Protein AF-A0A7S1DGN7-F1 (afdb_monomer_lite)

Secondary structure (DSSP, 8-state):
---PPPGGGTS-SHHHHHHHHHH-SSSS--HHHHHTTSSSPPPHHHHHHHHHHHHHTTSBSSSSTTPPBPHHHHHHHHSSS-HHHHHHHHHHHHTT-TT-

Foldseek 3Di:
DPDDDDPCAVDQCLLVLLVVCVVCVDPQPFPQNVQVPDPDRDDPVSLLVSLCVCVVLVQFPDSGRNTHGDPLSVQPNVDVDDSVVSVVCVVCVVVVNNPD

Organism: Hemiselmis andersenii (NCBI:txid464988)

Radius of gyration: 15.3 Å; chains: 1; bounding box: 36×33×41 Å

Structure (mmCIF, N/CA/C/O backbone):
data_AF-A0A7S1DGN7-F1
#
_entry.id   AF-A0A7S1DGN7-F1
#
loop_
_atom_site.group_PDB
_atom_site.id
_atom_site.type_symbol
_atom_site.label_atom_id
_atom_site.label_alt_id
_atom_site.label_comp_id
_atom_site.label_asym_id
_atom_site.label_entity_id
_atom_site.label_seq_id
_atom_site.pdbx_PDB_ins_code
_atom_site.Cartn_x
_atom_site.Cartn_y
_atom_site.Cartn_z
_atom_site.occupancy
_atom_site.B_iso_or_equiv
_atom_site.auth_seq_id
_atom_site.auth_comp_id
_atom_site.auth_asym_id
_atom_site.auth_atom_id
_atom_site.pdbx_PDB_model_num
ATOM 1 N N . PRO A 1 1 ? 17.295 -22.906 -19.878 1.00 47.59 1 PRO A N 1
ATOM 2 C CA . PRO A 1 1 ? 17.036 -21.451 -19.805 1.00 47.59 1 PRO A CA 1
ATOM 3 C C . PRO A 1 1 ? 16.917 -21.073 -18.334 1.00 47.59 1 PRO A C 1
ATOM 5 O O . PRO A 1 1 ? 15.908 -21.363 -17.699 1.00 47.59 1 PRO A O 1
ATOM 8 N N . ASP A 1 2 ? 18.031 -20.601 -17.789 1.00 57.19 2 ASP A N 1
ATOM 9 C CA . ASP A 1 2 ? 18.233 -20.458 -16.355 1.00 57.19 2 ASP A CA 1
ATOM 10 C C . ASP A 1 2 ? 17.517 -19.208 -15.825 1.00 57.19 2 ASP A C 1
ATOM 12 O O . ASP A 1 2 ? 17.836 -18.085 -16.212 1.00 57.19 2 ASP A O 1
ATOM 16 N N . HIS A 1 3 ? 16.570 -19.470 -14.919 1.00 67.38 3 HIS A N 1
ATOM 17 C CA . HIS A 1 3 ? 15.721 -18.571 -14.125 1.00 67.38 3 HIS A CA 1
ATOM 18 C C . HIS A 1 3 ? 14.378 -18.128 -14.734 1.00 67.38 3 HIS A C 1
ATOM 20 O O . HIS A 1 3 ? 14.29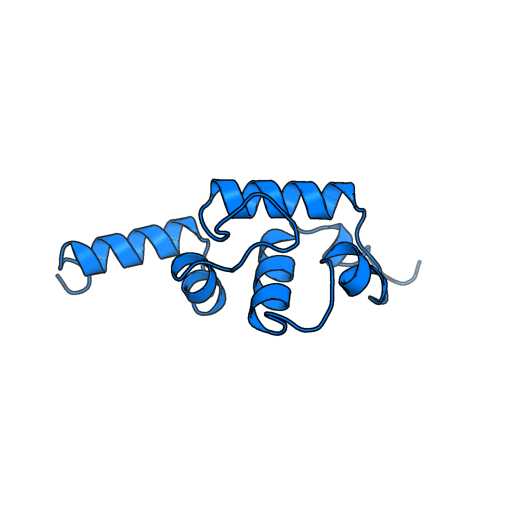2 -17.536 -15.809 1.00 67.38 3 HIS A O 1
ATOM 26 N N . ASP A 1 4 ? 13.315 -18.401 -13.967 1.00 79.25 4 ASP A N 1
ATOM 27 C CA . ASP A 1 4 ? 11.964 -17.878 -14.170 1.00 79.25 4 ASP A CA 1
ATOM 28 C C . ASP A 1 4 ? 11.932 -16.348 -14.040 1.00 79.25 4 ASP A C 1
ATOM 30 O O . ASP A 1 4 ? 12.777 -15.738 -13.381 1.00 79.25 4 ASP A O 1
ATOM 34 N N . ILE A 1 5 ? 10.906 -15.721 -14.626 1.00 76.44 5 ILE A N 1
ATOM 35 C CA . ILE A 1 5 ? 10.701 -14.268 -14.550 1.00 76.44 5 ILE A CA 1
ATOM 36 C C . ILE A 1 5 ? 10.684 -13.824 -13.066 1.00 76.44 5 ILE A C 1
ATOM 38 O O . ILE A 1 5 ? 9.929 -14.400 -12.268 1.00 76.44 5 ILE A O 1
ATOM 42 N N . PRO A 1 6 ? 11.461 -12.792 -12.679 1.00 80.88 6 PRO A N 1
ATOM 43 C CA . PRO A 1 6 ? 11.506 -12.292 -11.308 1.00 80.88 6 PRO A CA 1
ATOM 44 C C . PRO A 1 6 ? 10.123 -11.936 -10.759 1.00 80.88 6 PRO A C 1
ATOM 46 O O . PRO A 1 6 ? 9.277 -11.400 -11.474 1.00 80.88 6 PRO A O 1
ATOM 49 N N . GLU A 1 7 ? 9.893 -12.209 -9.472 1.00 80.44 7 GLU A N 1
ATOM 50 C CA . GLU A 1 7 ? 8.611 -11.934 -8.805 1.00 80.44 7 GLU A CA 1
ATOM 51 C C . GLU A 1 7 ? 8.197 -10.461 -8.940 1.00 80.44 7 GLU A C 1
ATOM 53 O O . GLU A 1 7 ? 7.047 -10.184 -9.259 1.00 80.44 7 GLU A O 1
ATOM 58 N N . MET A 1 8 ? 9.154 -9.533 -8.820 1.00 80.81 8 MET A N 1
ATOM 59 C CA . MET A 1 8 ? 8.940 -8.083 -8.944 1.00 80.81 8 MET A CA 1
ATOM 60 C C . MET A 1 8 ? 8.326 -7.655 -10.288 1.00 80.81 8 MET A 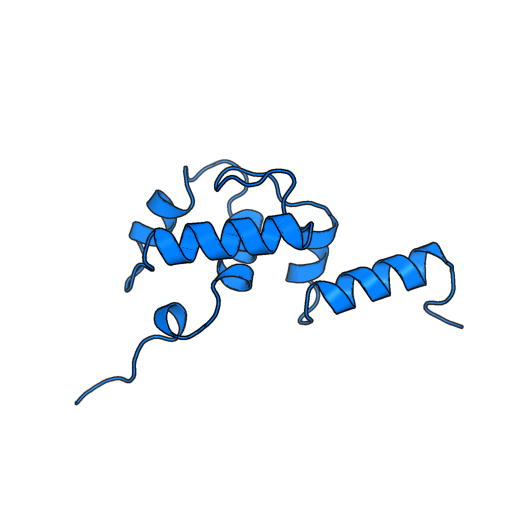C 1
ATOM 62 O O . MET A 1 8 ? 7.716 -6.596 -10.371 1.00 80.81 8 MET A O 1
ATOM 66 N N . LEU A 1 9 ? 8.473 -8.471 -11.337 1.00 79.69 9 LEU A N 1
ATOM 67 C CA . LEU A 1 9 ? 7.868 -8.229 -12.650 1.00 79.69 9 LEU A CA 1
ATOM 68 C C . LEU A 1 9 ? 6.552 -8.995 -12.858 1.00 79.69 9 LEU A C 1
ATOM 70 O O . LEU A 1 9 ? 5.886 -8.806 -13.873 1.00 79.69 9 LEU A O 1
ATOM 74 N N . ARG A 1 10 ? 6.191 -9.891 -11.933 1.00 82.50 10 ARG A N 1
ATOM 75 C CA . ARG A 1 10 ? 5.016 -10.768 -12.028 1.00 82.50 10 ARG A CA 1
ATOM 76 C C . ARG A 1 10 ? 3.918 -10.435 -11.027 1.00 82.50 10 ARG A C 1
ATOM 78 O O . ARG A 1 10 ? 2.773 -10.806 -11.276 1.00 82.50 10 ARG A O 1
ATOM 85 N N . THR A 1 11 ? 4.244 -9.795 -9.907 1.00 80.75 11 THR A N 1
ATOM 86 C CA . THR A 1 11 ? 3.284 -9.472 -8.848 1.00 80.75 11 THR A CA 1
ATOM 87 C C . THR A 1 11 ? 2.981 -7.972 -8.782 1.00 80.75 11 THR A C 1
ATOM 89 O O . THR A 1 11 ? 3.814 -7.147 -9.163 1.00 80.75 11 THR A O 1
ATOM 92 N N . PRO A 1 12 ? 1.777 -7.596 -8.316 1.00 83.19 12 PRO A N 1
ATOM 93 C CA . PRO A 1 12 ? 1.430 -6.202 -8.058 1.00 83.19 12 PRO A CA 1
ATOM 94 C C . PRO A 1 12 ? 2.382 -5.538 -7.043 1.00 83.19 12 PRO A C 1
ATOM 96 O O . PRO A 1 12 ? 2.759 -6.137 -6.031 1.00 83.19 12 PRO A O 1
ATOM 99 N N . LEU A 1 13 ? 2.801 -4.298 -7.323 1.00 89.12 13 LEU A N 1
ATOM 100 C CA . LEU A 1 13 ? 3.873 -3.612 -6.585 1.00 89.12 13 LEU A CA 1
ATOM 101 C C . LEU A 1 13 ? 3.403 -2.917 -5.301 1.00 89.12 13 LEU A C 1
ATOM 103 O O . LEU A 1 13 ? 4.238 -2.394 -4.565 1.00 89.12 13 LEU A O 1
ATOM 107 N N . GLU A 1 14 ? 2.102 -2.894 -4.999 1.00 89.69 14 GLU A N 1
ATOM 108 C CA . GLU A 1 14 ? 1.529 -2.110 -3.896 1.00 89.69 14 GLU A CA 1
ATOM 109 C C . GLU A 1 14 ? 2.172 -2.490 -2.562 1.00 89.69 14 GLU A C 1
ATOM 111 O O . GLU A 1 14 ? 2.524 -1.621 -1.768 1.00 89.69 14 GLU A O 1
ATOM 116 N N . ARG A 1 15 ? 2.374 -3.792 -2.319 1.00 86.31 15 ARG A N 1
ATOM 117 C CA . ARG A 1 15 ? 2.995 -4.274 -1.078 1.00 86.31 15 ARG A CA 1
ATOM 118 C C . ARG A 1 15 ? 4.457 -3.841 -0.976 1.00 86.31 15 ARG A C 1
ATOM 120 O O . ARG A 1 15 ? 4.871 -3.355 0.075 1.00 86.31 15 ARG A O 1
ATOM 127 N N . SER A 1 16 ? 5.218 -4.002 -2.053 1.00 88.62 16 SER A N 1
ATOM 128 C CA . SER A 1 16 ? 6.639 -3.645 -2.110 1.00 88.62 16 SER A CA 1
ATOM 129 C 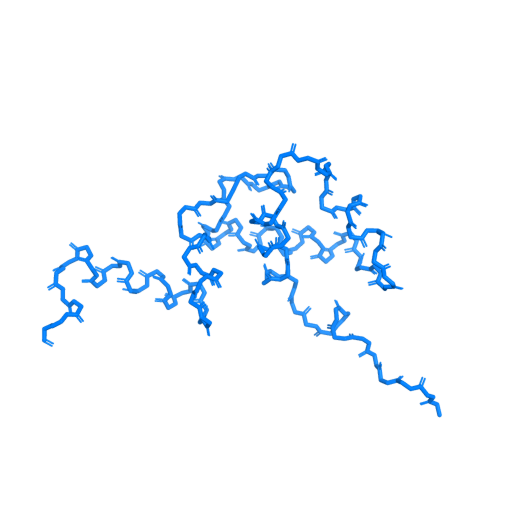C . SER A 1 16 ? 6.843 -2.139 -1.951 1.00 88.62 16 SER A C 1
ATOM 131 O O . SER A 1 16 ? 7.664 -1.717 -1.142 1.00 88.62 16 SER A O 1
ATOM 133 N N . ILE A 1 17 ? 6.046 -1.325 -2.649 1.00 90.12 17 ILE A N 1
ATOM 134 C CA . ILE A 1 17 ? 6.082 0.139 -2.553 1.00 90.12 17 ILE A CA 1
ATOM 135 C C . ILE A 1 17 ? 5.733 0.602 -1.139 1.00 90.12 17 ILE A C 1
ATOM 137 O O . ILE A 1 17 ? 6.443 1.430 -0.573 1.00 90.12 17 ILE A O 1
ATOM 141 N N . LEU A 1 18 ? 4.681 0.042 -0.537 1.00 89.06 18 LEU A N 1
ATOM 142 C CA . LEU A 1 18 ? 4.268 0.407 0.817 1.00 89.06 18 LEU A CA 1
ATOM 143 C C . LEU A 1 18 ? 5.347 0.067 1.862 1.00 89.06 18 LEU A C 1
ATOM 145 O O . LEU A 1 18 ? 5.600 0.862 2.767 1.00 89.06 18 LEU A O 1
ATOM 149 N N . LEU A 1 19 ? 6.018 -1.082 1.712 1.00 87.38 19 LEU A N 1
ATOM 150 C CA . LEU A 1 19 ? 7.156 -1.485 2.546 1.00 87.38 19 LEU A CA 1
ATOM 151 C C . LEU A 1 19 ? 8.344 -0.532 2.398 1.00 87.38 19 LEU A C 1
ATOM 153 O O . LEU A 1 19 ? 8.860 -0.034 3.397 1.00 87.38 19 LEU A O 1
ATOM 157 N N . VAL A 1 20 ? 8.754 -0.255 1.158 1.00 88.38 20 VAL A N 1
ATOM 158 C CA . VAL A 1 20 ? 9.843 0.680 0.838 1.00 88.38 20 VAL A CA 1
ATOM 159 C C . VAL A 1 20 ? 9.579 2.044 1.474 1.00 88.38 20 VAL A C 1
ATOM 161 O O . VAL A 1 20 ? 10.459 2.605 2.122 1.00 88.38 20 VAL A O 1
ATOM 164 N N . ARG A 1 21 ? 8.344 2.542 1.369 1.00 85.12 21 ARG A N 1
ATOM 165 C CA . ARG A 1 21 ? 7.944 3.841 1.914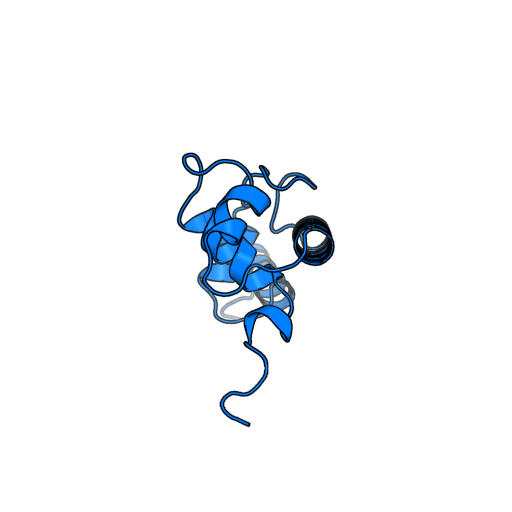 1.00 85.12 21 ARG A CA 1
ATOM 166 C C . ARG A 1 21 ? 7.996 3.900 3.440 1.00 85.12 21 ARG A C 1
ATOM 168 O O . ARG A 1 21 ? 8.374 4.924 4.000 1.00 85.12 21 ARG A O 1
ATOM 175 N N . LEU A 1 22 ? 7.643 2.806 4.114 1.00 83.94 22 LEU A N 1
ATOM 176 C CA . LEU A 1 22 ? 7.715 2.718 5.572 1.00 83.94 22 LEU A CA 1
ATOM 177 C C . LEU A 1 22 ? 9.163 2.660 6.077 1.00 83.94 22 LEU A C 1
ATOM 179 O O . LEU A 1 22 ? 9.478 3.231 7.118 1.00 83.94 22 LEU A O 1
ATOM 183 N N . LEU A 1 23 ? 10.034 1.957 5.350 1.00 83.44 23 LEU A N 1
ATOM 184 C CA . LEU A 1 23 ? 11.445 1.802 5.709 1.00 83.44 23 LEU A CA 1
ATOM 185 C C . LEU A 1 23 ? 12.275 3.045 5.373 1.00 83.44 23 LEU A C 1
ATOM 187 O O . LEU A 1 23 ? 13.288 3.295 6.023 1.00 83.44 23 LEU A O 1
ATOM 191 N N . MET A 1 24 ? 11.850 3.832 4.381 1.00 80.88 24 MET A N 1
ATOM 192 C CA . MET A 1 24 ? 12.556 5.028 3.916 1.00 80.88 24 MET A CA 1
ATOM 193 C C . MET A 1 24 ? 11.610 6.237 3.804 1.00 80.88 24 MET A C 1
ATOM 195 O O . MET A 1 24 ? 11.287 6.669 2.696 1.00 80.88 24 MET A O 1
ATOM 199 N N . PRO A 1 25 ? 11.182 6.834 4.935 1.00 69.50 25 PRO A N 1
ATOM 200 C CA . PRO A 1 25 ? 10.119 7.843 4.943 1.00 69.50 25 PRO A CA 1
ATOM 201 C C . PRO A 1 25 ? 10.501 9.199 4.334 1.00 69.50 25 PRO A C 1
ATOM 203 O O . PRO A 1 25 ? 9.615 9.956 3.942 1.00 69.50 25 PRO A O 1
ATOM 206 N N . SER A 1 26 ? 11.789 9.574 4.319 1.00 65.81 26 SER A N 1
ATOM 207 C CA . SER A 1 26 ? 12.177 10.973 4.033 1.00 65.81 26 SER A CA 1
ATOM 208 C C . SER A 1 26 ? 13.573 11.175 3.422 1.00 65.81 26 SER A C 1
ATOM 210 O O . SER A 1 26 ? 14.051 12.303 3.393 1.00 65.81 26 SER A O 1
ATOM 212 N N . GLY A 1 27 ? 14.254 10.117 2.959 1.00 61.97 27 GLY A N 1
ATOM 213 C CA . GLY A 1 27 ? 15.693 10.198 2.642 1.00 61.97 27 GLY A CA 1
ATOM 214 C C . GLY A 1 27 ? 16.134 9.812 1.228 1.00 61.97 27 GLY A C 1
ATOM 215 O O . GLY A 1 27 ? 17.286 10.054 0.894 1.00 61.97 27 GLY A O 1
ATOM 216 N N . PHE A 1 28 ? 15.267 9.208 0.410 1.00 67.31 28 PHE A N 1
ATOM 217 C CA . PHE A 1 28 ? 15.709 8.472 -0.789 1.00 67.31 28 PHE A CA 1
ATOM 218 C C . PHE A 1 28 ? 15.118 8.956 -2.124 1.00 67.31 28 PHE A C 1
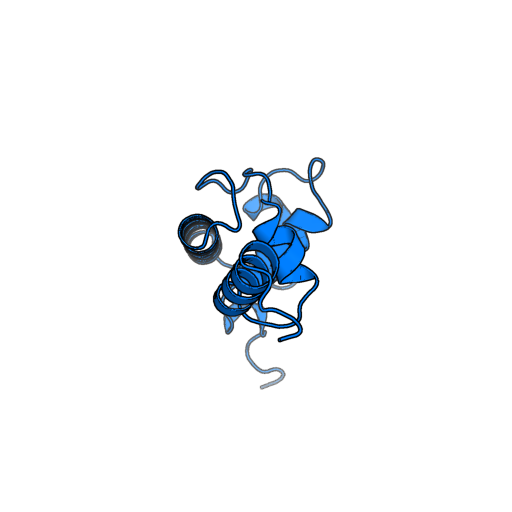ATOM 220 O O . PHE A 1 28 ? 15.280 8.280 -3.134 1.00 67.31 28 PHE A O 1
ATOM 227 N N . GLY A 1 29 ? 14.478 10.129 -2.152 1.00 79.38 29 GLY A N 1
ATOM 228 C CA . GLY A 1 29 ? 13.898 10.680 -3.381 1.00 79.38 29 GLY A CA 1
ATOM 229 C C . GLY A 1 29 ? 12.584 10.002 -3.788 1.00 79.38 29 GLY A C 1
ATOM 230 O O . GLY A 1 29 ? 11.786 9.595 -2.936 1.00 79.38 29 GLY A O 1
ATOM 231 N N . THR A 1 30 ? 12.335 9.944 -5.093 1.00 86.12 30 THR A N 1
ATOM 232 C CA . THR A 1 30 ? 11.140 9.334 -5.699 1.00 86.12 30 THR A CA 1
ATOM 233 C C . THR A 1 30 ? 11.211 7.800 -5.674 1.00 86.12 30 THR A C 1
ATOM 235 O O . THR A 1 30 ? 12.287 7.209 -5.559 1.00 86.12 30 THR A O 1
ATOM 238 N N . LEU A 1 31 ? 10.063 7.117 -5.773 1.00 87.81 31 LEU A N 1
ATOM 239 C CA . LEU A 1 31 ? 10.035 5.647 -5.825 1.00 87.81 31 LEU A CA 1
ATOM 240 C C . LEU A 1 31 ? 10.740 5.139 -7.084 1.00 87.81 31 LEU A C 1
ATOM 242 O O . LEU A 1 31 ? 11.419 4.116 -7.033 1.00 87.81 31 LEU A O 1
ATOM 246 N N . SER A 1 32 ? 10.608 5.876 -8.183 1.00 89.12 32 SER A N 1
ATOM 247 C CA . SER A 1 32 ? 11.286 5.609 -9.446 1.00 89.12 32 SER A CA 1
ATOM 248 C C . SER A 1 32 ? 12.815 5.624 -9.308 1.00 89.12 32 SER A C 1
ATOM 250 O O . SER A 1 32 ? 13.472 4.679 -9.744 1.00 89.12 32 SER A O 1
ATOM 252 N N . GLU A 1 33 ? 13.397 6.629 -8.645 1.00 87.75 33 GLU A N 1
ATOM 253 C CA . GLU A 1 33 ? 14.852 6.709 -8.404 1.00 87.75 33 GLU A CA 1
ATOM 254 C C . GLU A 1 33 ? 15.366 5.574 -7.511 1.00 87.75 33 GLU A C 1
ATOM 256 O O . GLU A 1 33 ? 16.445 5.026 -7.738 1.00 87.75 33 GLU A O 1
ATOM 261 N N . LEU A 1 34 ? 14.581 5.202 -6.503 1.00 86.94 34 LEU A N 1
ATOM 262 C CA . LEU A 1 34 ? 14.928 4.157 -5.548 1.00 86.94 34 LEU A CA 1
ATOM 263 C C . LEU A 1 34 ? 14.866 2.767 -6.192 1.00 86.94 34 LEU A C 1
ATOM 265 O O . LEU A 1 34 ? 15.810 1.982 -6.099 1.00 86.94 34 LEU A O 1
ATOM 269 N N . LEU A 1 35 ? 13.762 2.461 -6.875 1.00 87.56 35 LEU A N 1
ATOM 270 C CA . LEU A 1 35 ? 13.550 1.163 -7.513 1.00 87.56 35 LEU A CA 1
ATOM 271 C C . LEU A 1 35 ? 14.450 0.965 -8.739 1.00 87.56 35 LEU A C 1
ATOM 273 O O . LEU A 1 35 ? 14.753 -0.178 -9.077 1.00 87.56 35 LEU A O 1
ATOM 277 N N . ALA A 1 36 ? 14.957 2.043 -9.346 1.00 87.94 36 ALA A N 1
ATOM 278 C CA . ALA A 1 36 ? 15.971 1.970 -10.398 1.00 87.94 36 ALA A CA 1
ATOM 279 C C . ALA A 1 36 ? 17.287 1.314 -9.937 1.00 87.94 36 ALA A C 1
ATOM 281 O O . ALA A 1 36 ? 18.025 0.786 -10.765 1.00 87.94 36 ALA A O 1
ATOM 282 N N . GLN A 1 37 ? 17.579 1.310 -8.631 1.00 85.81 37 GLN A N 1
ATOM 283 C CA . GLN A 1 37 ? 18.784 0.684 -8.069 1.00 85.81 37 GLN A CA 1
ATOM 284 C C . GLN A 1 37 ? 18.624 -0.825 -7.820 1.00 85.81 37 GLN A C 1
ATOM 286 O O . GLN A 1 37 ? 19.579 -1.497 -7.429 1.00 85.81 37 GLN A O 1
ATOM 291 N N . CYS A 1 38 ? 17.423 -1.374 -8.015 1.00 85.25 38 CYS A N 1
ATOM 292 C CA . CYS A 1 38 ? 17.168 -2.799 -7.841 1.00 85.25 38 CYS A CA 1
ATOM 293 C C . CYS A 1 38 ? 17.798 -3.620 -8.979 1.00 85.25 38 CYS A C 1
ATOM 295 O O . CYS A 1 38 ? 17.899 -3.162 -10.113 1.00 85.25 38 CYS A O 1
ATOM 297 N N . ILE A 1 39 ? 18.155 -4.881 -8.695 1.00 85.62 39 ILE A N 1
ATOM 298 C CA . ILE A 1 39 ? 18.730 -5.828 -9.679 1.00 85.62 39 ILE A CA 1
ATOM 299 C C . ILE A 1 39 ? 17.828 -5.977 -10.915 1.00 85.62 39 ILE A C 1
ATOM 301 O O . ILE A 1 39 ? 18.296 -6.221 -12.026 1.00 85.62 39 ILE A O 1
ATOM 305 N N . THR A 1 40 ? 16.518 -5.839 -10.728 1.00 83.56 40 THR A N 1
ATOM 306 C CA . THR A 1 40 ? 15.534 -5.866 -11.806 1.00 83.56 40 THR A CA 1
ATOM 307 C C . THR A 1 40 ? 14.512 -4.761 -11.557 1.00 83.56 40 THR A C 1
ATOM 309 O O . THR A 1 40 ? 13.555 -4.989 -10.818 1.00 83.56 40 THR A O 1
ATOM 312 N N . PRO A 1 41 ? 14.721 -3.554 -12.106 1.00 87.00 41 PRO A N 1
ATOM 313 C CA . PRO A 1 41 ? 13.838 -2.430 -11.843 1.00 87.00 41 PRO A CA 1
ATOM 314 C C . PRO A 1 41 ? 12.463 -2.642 -12.508 1.00 87.00 41 PRO A C 1
ATOM 316 O O . PRO A 1 41 ? 12.396 -3.123 -13.644 1.00 87.00 41 PRO A O 1
ATOM 319 N N . PRO A 1 42 ? 11.356 -2.284 -11.835 1.00 90.00 42 PRO A N 1
ATOM 320 C CA . PRO A 1 42 ? 10.034 -2.260 -12.448 1.00 90.00 42 PRO A CA 1
ATOM 321 C C . PRO A 1 42 ? 9.886 -1.081 -13.425 1.00 90.00 42 PRO A C 1
ATOM 323 O O . PRO A 1 42 ? 10.633 -0.106 -13.371 1.00 90.00 42 PRO A O 1
ATOM 326 N N . SER A 1 43 ? 8.887 -1.144 -14.311 1.00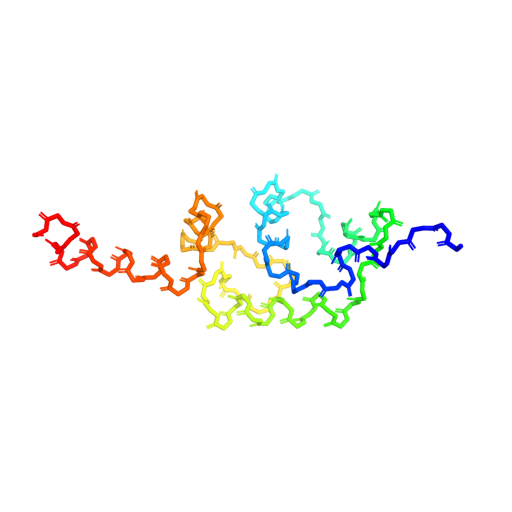 90.00 43 SER A N 1
ATOM 327 C CA . SER A 1 43 ? 8.567 -0.024 -15.206 1.00 90.00 43 SER A CA 1
ATOM 328 C C . SER A 1 43 ? 7.888 1.132 -14.462 1.00 90.00 43 SER A C 1
ATOM 330 O O . SER A 1 43 ? 7.111 0.905 -13.532 1.00 90.00 43 SER A O 1
ATOM 332 N N . SER A 1 44 ? 8.106 2.368 -14.925 1.00 89.88 44 SER A N 1
ATOM 333 C CA . SER A 1 44 ? 7.464 3.576 -14.375 1.00 89.88 44 SER A CA 1
ATOM 334 C C . SER A 1 44 ? 5.939 3.470 -14.358 1.00 89.88 44 SER A C 1
ATOM 336 O O . SER A 1 44 ? 5.295 3.841 -13.383 1.00 89.88 44 SER A O 1
ATOM 338 N N . ASP A 1 45 ? 5.349 2.886 -15.403 1.00 91.06 45 ASP A N 1
ATOM 339 C CA . ASP A 1 45 ? 3.903 2.663 -15.478 1.00 91.06 45 ASP A CA 1
ATOM 340 C C . ASP A 1 45 ? 3.397 1.746 -14.364 1.00 91.06 45 ASP A C 1
ATOM 342 O O . ASP A 1 45 ? 2.315 1.967 -13.822 1.00 91.06 45 ASP A O 1
ATOM 346 N N . SER A 1 46 ? 4.172 0.719 -14.005 1.00 91.00 46 SER A N 1
ATOM 347 C CA . SER A 1 46 ? 3.813 -0.195 -12.918 1.00 91.00 46 SER A CA 1
ATOM 348 C C . SER A 1 46 ? 3.885 0.509 -11.564 1.00 91.00 46 SER A C 1
ATOM 350 O O . SER A 1 46 ? 3.009 0.304 -10.724 1.00 91.00 46 SER A O 1
ATOM 352 N N . ILE A 1 47 ? 4.882 1.382 -11.373 1.00 92.06 47 ILE A N 1
ATOM 353 C CA . ILE A 1 47 ? 5.026 2.208 -10.167 1.00 92.06 47 ILE A CA 1
ATOM 354 C C . ILE A 1 47 ? 3.828 3.157 -10.039 1.00 92.06 47 ILE A C 1
ATOM 356 O O . ILE A 1 47 ? 3.142 3.136 -9.019 1.00 92.06 47 ILE A O 1
ATOM 360 N N . HIS A 1 48 ? 3.515 3.928 -11.086 1.00 92.88 48 HIS A N 1
ATOM 361 C CA . HIS A 1 48 ? 2.386 4.861 -11.081 1.00 92.88 48 HIS A CA 1
ATOM 362 C C . HIS A 1 48 ? 1.045 4.164 -10.821 1.00 92.88 48 HIS A C 1
ATOM 364 O O . HIS A 1 48 ? 0.233 4.662 -10.041 1.00 92.88 48 HIS A O 1
ATOM 370 N N . ARG A 1 49 ? 0.809 2.994 -11.433 1.00 93.31 49 ARG A N 1
ATOM 371 C CA . ARG A 1 49 ? -0.410 2.205 -11.189 1.00 93.31 49 ARG A CA 1
ATOM 372 C C . ARG A 1 49 ? -0.525 1.779 -9.730 1.00 93.31 49 ARG A C 1
ATOM 374 O O . ARG A 1 49 ? -1.577 1.970 -9.130 1.00 93.31 49 ARG A O 1
ATOM 381 N N . ALA A 1 50 ? 0.552 1.259 -9.152 1.00 92.75 50 ALA A N 1
ATOM 382 C CA . ALA A 1 50 ? 0.545 0.813 -7.766 1.00 92.75 50 ALA A CA 1
ATOM 383 C C . ALA A 1 50 ? 0.392 1.982 -6.774 1.00 92.75 50 ALA A C 1
ATOM 385 O O . ALA A 1 50 ? -0.313 1.844 -5.775 1.00 92.75 50 ALA A O 1
ATOM 386 N N . VAL A 1 51 ? 0.974 3.154 -7.059 1.00 93.81 51 VAL A N 1
ATOM 387 C CA . VAL A 1 51 ? 0.748 4.384 -6.273 1.00 93.81 51 VAL A CA 1
ATOM 388 C C . VAL A 1 51 ? -0.722 4.802 -6.327 1.00 93.81 51 VAL A C 1
ATOM 390 O O . VAL A 1 51 ? -1.334 5.011 -5.278 1.00 93.81 51 VAL A O 1
ATOM 393 N N . ALA A 1 52 ? -1.318 4.845 -7.522 1.00 95.00 52 ALA A N 1
ATOM 394 C CA . ALA A 1 52 ? -2.729 5.180 -7.690 1.00 95.00 52 ALA A CA 1
ATOM 395 C C . ALA A 1 52 ? -3.647 4.192 -6.956 1.00 95.00 52 ALA A C 1
ATOM 397 O O . ALA A 1 52 ? -4.623 4.596 -6.320 1.00 95.00 52 ALA A O 1
ATOM 398 N N . GLU A 1 53 ? -3.317 2.901 -6.985 1.00 93.31 53 GLU A N 1
ATOM 399 C CA . GLU A 1 53 ? -4.076 1.869 -6.286 1.00 93.31 53 GLU A CA 1
ATOM 400 C C . GLU A 1 53 ? -3.946 1.977 -4.758 1.00 93.31 53 GLU A C 1
ATOM 402 O O . GLU A 1 53 ? -4.944 1.870 -4.039 1.00 93.31 53 GLU A O 1
ATOM 407 N N . LEU A 1 54 ? -2.745 2.243 -4.241 1.00 92.50 54 LEU A N 1
ATOM 408 C CA . LEU A 1 54 ? -2.521 2.489 -2.815 1.00 92.50 54 LEU A CA 1
ATOM 409 C C . LEU A 1 54 ? -3.256 3.743 -2.327 1.00 92.50 54 LEU A C 1
ATOM 411 O O . LEU A 1 54 ? -3.871 3.707 -1.257 1.00 92.50 54 LEU A O 1
ATOM 415 N N . TYR A 1 55 ? -3.245 4.821 -3.113 1.00 94.56 55 TYR A N 1
ATOM 416 C CA . TYR A 1 55 ? -3.999 6.039 -2.822 1.00 94.56 55 TYR A CA 1
ATOM 417 C C . TYR A 1 55 ? -5.510 5.780 -2.815 1.00 94.56 55 TYR A C 1
ATOM 419 O O . TYR A 1 55 ? -6.180 6.076 -1.828 1.00 94.56 55 TYR A O 1
ATOM 427 N N . ALA A 1 56 ? -6.048 5.121 -3.847 1.00 92.88 56 ALA A N 1
ATOM 428 C CA . ALA A 1 56 ? -7.468 4.765 -3.911 1.00 92.88 56 ALA A CA 1
ATOM 429 C C . ALA A 1 56 ? -7.903 3.870 -2.735 1.00 92.88 56 ALA A C 1
ATOM 431 O O . ALA A 1 56 ? -9.031 3.953 -2.243 1.00 92.88 56 ALA A O 1
ATOM 432 N N . LYS A 1 57 ? -6.997 3.020 -2.237 1.00 90.38 57 LYS A N 1
ATOM 433 C CA . LYS A 1 57 ? -7.225 2.192 -1.048 1.00 90.38 57 LYS A CA 1
ATOM 434 C C . LYS A 1 57 ? -6.972 2.935 0.272 1.00 90.38 57 LYS A C 1
ATOM 436 O O . LYS A 1 57 ? -7.308 2.381 1.318 1.00 90.38 57 LYS A O 1
ATOM 441 N N . GLY A 1 58 ? -6.483 4.173 0.263 1.00 90.25 58 GLY A N 1
ATOM 442 C CA . GLY A 1 58 ? -6.246 5.001 1.451 1.00 90.25 58 GLY A CA 1
ATOM 443 C C . GLY A 1 58 ? -4.984 4.641 2.242 1.00 90.25 58 GLY A C 1
ATOM 444 O O . GLY A 1 58 ? -4.898 4.974 3.422 1.00 90.25 58 GLY A O 1
ATOM 445 N N . ALA A 1 59 ? -4.026 3.932 1.634 1.00 91.69 59 ALA A N 1
ATOM 446 C CA . ALA A 1 59 ? -2.702 3.696 2.225 1.00 91.69 59 ALA A CA 1
ATOM 447 C C . ALA A 1 59 ? -1.787 4.928 2.142 1.00 91.69 59 ALA A C 1
ATOM 449 O O . ALA A 1 59 ? -0.851 5.040 2.931 1.00 91.69 59 ALA A O 1
ATOM 450 N N . LEU A 1 60 ? -2.045 5.823 1.187 1.00 92.88 60 LEU A N 1
ATOM 451 C CA . LEU A 1 60 ? -1.278 7.042 0.936 1.00 92.88 60 LEU A CA 1
ATOM 452 C C . LEU A 1 60 ? -2.170 8.271 1.133 1.00 92.88 60 LEU A C 1
ATOM 454 O O . LEU A 1 60 ? -3.372 8.205 0.874 1.00 92.88 60 LEU A O 1
ATOM 458 N N . GLU A 1 61 ? -1.582 9.374 1.587 1.00 91.75 61 GLU A N 1
ATOM 459 C CA . GLU A 1 61 ? -2.271 10.661 1.753 1.00 91.75 61 GLU A CA 1
ATOM 460 C C . GLU A 1 61 ? -2.578 11.354 0.414 1.00 91.75 61 GLU A C 1
ATOM 462 O O . GLU A 1 61 ? -3.634 11.966 0.265 1.00 91.75 61 GLU A O 1
ATOM 467 N N . HIS A 1 62 ? -1.691 11.214 -0.573 1.00 93.56 62 HIS A N 1
ATOM 468 C CA . HIS A 1 62 ? -1.759 11.854 -1.886 1.00 93.56 62 HIS A CA 1
ATOM 469 C C . HIS A 1 62 ? -1.448 10.845 -3.006 1.00 93.56 62 HIS A C 1
ATOM 471 O O . HIS A 1 62 ? -0.787 9.827 -2.788 1.00 93.56 62 HIS A O 1
ATOM 477 N N . ASN A 1 63 ? -1.925 11.119 -4.225 1.00 93.62 63 ASN A N 1
ATOM 478 C CA . ASN A 1 63 ? -1.665 10.286 -5.406 1.00 93.62 63 ASN A CA 1
ATOM 479 C C . ASN A 1 63 ? -0.335 10.660 -6.079 1.00 93.62 63 ASN A C 1
ATOM 481 O O . ASN A 1 63 ? -0.303 11.108 -7.224 1.00 93.62 63 ASN A O 1
ATOM 485 N N . GLU A 1 64 ? 0.757 10.536 -5.336 1.00 91.69 64 GLU A N 1
ATOM 486 C CA . GLU A 1 64 ? 2.100 10.886 -5.792 1.00 91.69 64 GLU A CA 1
ATOM 487 C C . GLU A 1 64 ? 3.130 9.937 -5.171 1.00 91.69 64 GLU A C 1
ATOM 489 O O . GLU A 1 64 ? 2.944 9.432 -4.062 1.00 91.69 64 GLU A O 1
ATOM 494 N N . GLU A 1 65 ? 4.247 9.702 -5.864 1.00 88.88 65 GLU A N 1
ATOM 495 C CA . GLU A 1 65 ? 5.306 8.807 -5.370 1.00 88.88 65 GLU A CA 1
ATOM 496 C C . GLU A 1 65 ? 5.889 9.265 -4.024 1.00 88.88 65 GLU A C 1
ATOM 498 O O . GLU A 1 65 ? 6.348 8.452 -3.219 1.00 88.88 65 GLU A O 1
ATOM 503 N N . MET A 1 66 ? 5.858 10.578 -3.782 1.00 87.38 66 MET A N 1
ATOM 504 C CA . MET A 1 66 ? 6.356 11.218 -2.571 1.00 87.38 66 MET A CA 1
ATOM 505 C C . MET A 1 66 ? 5.302 11.362 -1.461 1.00 87.38 66 MET A C 1
ATOM 507 O O . MET A 1 66 ? 5.579 11.984 -0.433 1.00 87.38 66 MET A O 1
ATOM 511 N N . SER A 1 67 ? 4.144 10.713 -1.582 1.00 88.06 67 SER A N 1
ATOM 512 C CA . SER A 1 67 ? 3.120 10.778 -0.543 1.00 88.06 67 SER A CA 1
ATOM 513 C C . SER A 1 67 ? 3.591 10.141 0.767 1.00 88.06 67 SER A C 1
ATOM 515 O O . SER A 1 67 ? 4.291 9.122 0.774 1.00 88.06 67 SER A O 1
ATOM 517 N N . ALA A 1 68 ? 3.158 10.699 1.897 1.00 89.00 68 ALA A N 1
ATOM 518 C CA . ALA A 1 68 ? 3.254 10.037 3.192 1.00 89.00 68 ALA A CA 1
ATOM 519 C C . ALA A 1 68 ? 2.329 8.805 3.259 1.00 89.00 68 ALA A C 1
ATOM 521 O O . ALA A 1 68 ? 1.341 8.702 2.519 1.00 89.00 68 ALA A O 1
ATOM 522 N N . VAL A 1 69 ? 2.679 7.859 4.138 1.00 91.12 69 VAL A N 1
ATOM 523 C CA . VAL A 1 69 ? 1.900 6.640 4.405 1.00 91.12 69 VAL A CA 1
ATOM 524 C C . VAL A 1 69 ? 0.955 6.894 5.575 1.00 91.12 69 VAL A C 1
ATOM 526 O O . VAL A 1 69 ? 1.404 7.225 6.674 1.00 91.12 69 VAL A O 1
ATOM 529 N N . THR A 1 70 ? -0.340 6.671 5.360 1.00 92.38 70 THR A N 1
ATOM 530 C CA . THR A 1 70 ? -1.373 6.831 6.394 1.00 92.38 70 THR A CA 1
ATOM 531 C C . THR A 1 70 ? -1.214 5.791 7.507 1.00 92.38 70 THR A C 1
ATOM 533 O O . THR A 1 70 ? -0.588 4.745 7.317 1.00 92.38 70 THR A O 1
ATOM 536 N N . GLU A 1 71 ? -1.850 5.998 8.664 1.00 89.50 71 GLU A N 1
ATOM 537 C CA . GLU A 1 71 ? -1.880 4.988 9.740 1.00 89.50 71 GLU A CA 1
ATOM 538 C C . GLU A 1 71 ? -2.396 3.623 9.257 1.00 89.50 71 GLU A C 1
ATOM 540 O O . GLU A 1 71 ? -1.905 2.570 9.667 1.00 89.50 71 GLU A O 1
ATOM 545 N N . LEU A 1 72 ? -3.354 3.638 8.331 1.00 88.25 72 LEU A N 1
ATOM 546 C CA . LEU A 1 72 ? -3.892 2.443 7.699 1.00 88.25 72 LEU A CA 1
ATOM 547 C C . LEU A 1 72 ? -2.837 1.720 6.863 1.00 88.25 72 LEU A C 1
ATOM 549 O O . LEU A 1 72 ? -2.711 0.500 6.966 1.00 88.25 72 LEU A O 1
ATOM 553 N N . GLY A 1 73 ? -2.070 2.457 6.055 1.00 89.25 73 GLY A N 1
ATOM 554 C CA . GLY A 1 73 ? -0.955 1.901 5.292 1.00 89.25 73 GLY A CA 1
ATOM 555 C C . GLY A 1 73 ? 0.110 1.289 6.207 1.00 89.25 73 GLY A C 1
ATOM 556 O O . GLY A 1 73 ? 0.573 0.175 5.966 1.00 89.25 73 GLY A O 1
ATOM 557 N N . GLN A 1 74 ? 0.425 1.952 7.323 1.00 89.12 74 GLN A N 1
ATOM 558 C CA . GLN A 1 74 ? 1.350 1.421 8.329 1.00 89.12 74 GLN A CA 1
ATOM 559 C C . GLN A 1 74 ? 0.825 0.124 8.967 1.00 89.12 74 GLN A C 1
ATOM 561 O O . GLN A 1 74 ? 1.587 -0.827 9.163 1.00 89.12 74 GLN A O 1
ATOM 566 N N . LEU A 1 75 ? -0.475 0.057 9.279 1.00 86.88 75 LEU A N 1
ATOM 567 C CA . LEU A 1 75 ? -1.107 -1.145 9.831 1.00 86.88 75 LEU A CA 1
ATOM 568 C C . LEU A 1 75 ? -1.126 -2.292 8.809 1.00 86.88 75 LEU A C 1
ATOM 570 O O . LEU A 1 75 ? -0.886 -3.442 9.171 1.00 86.88 75 LEU A O 1
ATOM 574 N N . ALA A 1 76 ? -1.344 -1.979 7.531 1.00 84.94 76 ALA A N 1
ATOM 575 C CA . ALA A 1 76 ? -1.361 -2.949 6.440 1.00 84.94 76 ALA A CA 1
ATOM 576 C C . ALA A 1 76 ? -0.005 -3.596 6.146 1.00 84.94 76 ALA A C 1
ATOM 578 O O . ALA A 1 76 ? 0.045 -4.719 5.652 1.00 84.94 76 ALA A O 1
ATOM 579 N N . VAL A 1 77 ? 1.099 -2.927 6.471 1.00 84.56 77 VAL A N 1
ATOM 580 C CA . VAL A 1 77 ? 2.425 -3.554 6.427 1.00 84.56 77 VAL A CA 1
ATOM 581 C C . VAL A 1 77 ? 2.610 -4.535 7.586 1.00 84.56 77 VAL A C 1
ATOM 583 O O . VAL A 1 77 ? 3.146 -5.626 7.395 1.00 84.56 77 VAL A O 1
ATOM 586 N N . LYS A 1 78 ? 2.162 -4.151 8.788 1.00 83.12 78 LYS A N 1
ATOM 587 C CA . LYS A 1 78 ? 2.323 -4.942 10.020 1.00 83.12 78 LYS A CA 1
ATOM 588 C C . LYS A 1 78 ? 1.447 -6.193 10.043 1.00 83.12 78 LYS A C 1
ATOM 590 O O . LYS A 1 78 ? 1.822 -7.188 10.656 1.00 83.12 78 LYS A O 1
ATOM 595 N N . LEU A 1 79 ? 0.286 -6.145 9.397 1.00 79.06 79 LEU A N 1
ATOM 596 C CA . LEU A 1 79 ? -0.617 -7.281 9.277 1.00 79.06 79 LEU A CA 1
ATOM 597 C C . LEU A 1 79 ? -0.373 -7.967 7.922 1.00 79.06 79 LEU A C 1
ATOM 599 O O . LEU A 1 79 ? -0.454 -7.304 6.891 1.00 79.06 79 LEU A O 1
ATOM 603 N N . PRO A 1 80 ? -0.094 -9.281 7.866 1.00 73.31 80 PRO A N 1
ATOM 604 C CA . PRO A 1 80 ? 0.138 -10.001 6.611 1.00 73.31 80 PRO A CA 1
ATOM 605 C C . PRO A 1 80 ? -1.181 -10.282 5.866 1.00 73.31 80 PRO A C 1
ATOM 607 O O . PRO A 1 80 ? -1.428 -11.393 5.411 1.00 73.31 80 PRO A O 1
ATOM 610 N N . VAL A 1 81 ? -2.060 -9.284 5.778 1.00 76.69 81 VAL A N 1
ATOM 611 C CA . VAL A 1 81 ? -3.390 -9.371 5.171 1.00 76.69 81 VAL A CA 1
ATOM 612 C C . VAL A 1 81 ? -3.608 -8.195 4.223 1.00 76.69 81 VAL A C 1
ATOM 614 O O . VAL A 1 81 ? -2.909 -7.184 4.279 1.00 76.69 81 VAL A O 1
ATOM 617 N N . GLU A 1 82 ? -4.592 -8.313 3.337 1.00 78.06 82 GLU A N 1
ATOM 618 C CA . GLU A 1 82 ? -4.935 -7.239 2.410 1.00 78.06 82 GLU A CA 1
ATOM 619 C C . GLU A 1 82 ? -5.412 -5.967 3.127 1.00 78.06 82 GLU A C 1
ATOM 621 O O . GLU A 1 82 ? -6.070 -6.018 4.169 1.00 78.06 82 GLU A O 1
ATOM 626 N N . LEU A 1 83 ? -5.192 -4.808 2.496 1.00 81.56 83 LEU A N 1
ATOM 627 C CA . LEU A 1 83 ? -5.632 -3.502 3.003 1.00 81.56 83 LEU A CA 1
ATOM 628 C C . LEU A 1 83 ? -7.126 -3.457 3.376 1.00 81.56 83 LEU A C 1
ATOM 630 O O . LEU A 1 83 ? -7.520 -2.767 4.314 1.00 81.56 83 LEU A O 1
ATOM 634 N N . LYS A 1 84 ? -7.971 -4.192 2.643 1.00 83.94 84 LYS A N 1
ATOM 635 C CA . LYS A 1 84 ? -9.413 -4.286 2.916 1.00 83.94 84 LYS A CA 1
ATOM 636 C C . LYS A 1 84 ? -9.698 -4.961 4.262 1.00 83.94 84 LYS A C 1
ATOM 638 O O . LYS A 1 84 ? -10.573 -4.508 4.994 1.00 83.94 84 LYS A O 1
ATOM 643 N N . LEU A 1 85 ? -8.938 -5.999 4.608 1.00 84.81 85 LEU A N 1
ATOM 644 C CA . LEU A 1 85 ? -9.057 -6.698 5.889 1.00 84.81 85 LEU A CA 1
ATOM 645 C C . LEU A 1 85 ? -8.525 -5.832 7.034 1.00 84.81 85 LEU A C 1
ATOM 647 O O . LEU A 1 85 ? -9.142 -5.761 8.091 1.00 84.81 85 LEU A O 1
ATOM 651 N N . VAL A 1 86 ? -7.443 -5.089 6.795 1.00 84.69 86 VAL A N 1
ATOM 652 C CA . VAL A 1 86 ? -6.916 -4.096 7.746 1.00 84.69 86 VAL A CA 1
ATOM 653 C C . VAL A 1 86 ? -7.957 -3.018 8.060 1.00 84.69 86 VAL A C 1
ATOM 655 O O . VAL A 1 86 ? -8.205 -2.738 9.232 1.00 84.69 86 VAL A O 1
ATOM 658 N N . LYS A 1 87 ? -8.640 -2.476 7.039 1.00 87.19 87 LYS A N 1
ATOM 659 C CA . LYS A 1 87 ? -9.778 -1.554 7.228 1.00 87.19 87 LYS A CA 1
ATOM 660 C C . LYS A 1 87 ? -10.873 -2.164 8.092 1.00 87.19 87 LYS A C 1
ATOM 662 O O . LYS A 1 87 ? -11.355 -1.513 9.014 1.00 87.19 87 LYS A O 1
ATOM 667 N N . LEU A 1 88 ? -11.255 -3.406 7.804 1.00 90.06 88 LEU A N 1
ATOM 668 C CA . LEU A 1 88 ? -12.293 -4.102 8.558 1.00 90.06 88 LEU A CA 1
ATOM 669 C C . LEU A 1 88 ? -11.915 -4.254 10.039 1.00 90.06 88 LEU A C 1
ATOM 671 O O . LEU A 1 88 ? -12.743 -3.986 10.903 1.00 90.06 88 LEU A O 1
ATOM 675 N N . ILE A 1 89 ? -10.659 -4.603 10.338 1.00 87.88 89 ILE A N 1
ATOM 676 C CA . ILE A 1 89 ? -10.151 -4.696 11.716 1.00 87.88 89 ILE A CA 1
ATOM 677 C C . ILE A 1 89 ? -10.213 -3.331 12.416 1.00 87.88 89 ILE A C 1
ATOM 679 O O . ILE A 1 89 ? -10.644 -3.253 13.568 1.00 87.88 89 ILE A O 1
ATOM 683 N N . MET A 1 90 ? -9.833 -2.245 11.731 1.00 86.69 90 MET A N 1
ATOM 684 C CA . MET A 1 90 ? -9.941 -0.888 12.284 1.00 86.69 90 MET A CA 1
ATOM 685 C C . MET A 1 90 ? -11.394 -0.519 12.605 1.00 86.69 90 MET A C 1
ATOM 687 O O . MET A 1 90 ? -11.653 0.003 13.689 1.00 86.69 90 MET A O 1
ATOM 691 N N . TYR A 1 91 ? -12.344 -0.843 11.721 1.00 90.25 91 TYR A N 1
ATOM 692 C CA . TYR A 1 91 ? -13.770 -0.651 11.996 1.00 90.25 91 TYR A CA 1
ATOM 693 C C . TYR A 1 91 ? -14.252 -1.507 13.170 1.00 90.25 91 TYR A C 1
ATOM 695 O O . TYR A 1 91 ? -14.938 -0.989 14.047 1.00 90.25 91 TYR A O 1
ATOM 703 N N . GLY A 1 92 ? -13.853 -2.780 13.242 1.00 91.81 92 GLY A N 1
ATOM 704 C CA . GLY A 1 92 ? -14.194 -3.665 14.358 1.00 91.81 92 GLY A CA 1
ATOM 705 C C . GLY A 1 92 ? -13.707 -3.125 15.705 1.00 91.81 92 GLY A C 1
ATOM 706 O O . GLY A 1 92 ? -14.445 -3.146 16.689 1.00 91.81 92 GLY A O 1
ATOM 707 N N . ARG A 1 93 ? -12.495 -2.556 15.744 1.00 89.44 93 ARG A N 1
ATOM 708 C CA . ARG A 1 93 ? -11.970 -1.855 16.924 1.00 89.44 93 ARG A CA 1
ATOM 709 C C . ARG A 1 93 ? -12.761 -0.585 17.245 1.00 89.44 93 ARG A C 1
ATOM 711 O O . ARG A 1 93 ? -13.095 -0.376 18.405 1.00 89.44 93 ARG A O 1
ATOM 718 N N . ALA A 1 94 ? -13.043 0.253 16.248 1.00 88.75 94 ALA A N 1
ATOM 719 C CA . ALA A 1 94 ? -13.746 1.525 16.435 1.00 88.75 94 ALA A CA 1
ATOM 720 C C . ALA A 1 94 ? -15.196 1.340 16.915 1.00 88.75 94 ALA A C 1
ATOM 722 O O . ALA A 1 94 ? -15.683 2.131 17.716 1.00 88.75 94 ALA A O 1
ATOM 723 N N . LEU A 1 95 ? -15.863 0.278 16.458 1.00 93.00 95 LEU A N 1
ATOM 724 C CA . LEU A 1 95 ? -17.219 -0.097 16.867 1.00 93.00 95 LEU A CA 1
ATOM 725 C C . LEU A 1 95 ? -17.256 -0.931 18.161 1.00 93.00 95 LEU A C 1
ATOM 727 O O . LEU A 1 95 ? -18.338 -1.232 18.652 1.00 93.00 95 LEU A O 1
ATOM 731 N N . GLY A 1 96 ? -16.099 -1.321 18.711 1.00 91.31 96 GLY A N 1
ATOM 732 C CA . GLY A 1 96 ? -16.012 -2.109 19.945 1.00 91.31 96 GLY A CA 1
ATOM 733 C C . GLY A 1 96 ? -16.390 -3.589 19.803 1.00 91.31 96 GLY A C 1
ATOM 734 O O . GLY A 1 96 ? -16.657 -4.239 20.806 1.00 91.31 96 GLY A O 1
ATOM 735 N N . VAL A 1 97 ? -16.396 -4.136 18.584 1.00 93.12 97 VAL A N 1
ATOM 736 C CA . VAL A 1 97 ? -16.851 -5.510 18.279 1.00 93.12 97 VAL A CA 1
ATOM 737 C C . VAL A 1 97 ? -15.710 -6.494 18.001 1.00 93.12 97 VAL A C 1
ATOM 739 O O . VAL A 1 97 ? -15.951 -7.624 17.595 1.00 93.12 97 VAL A O 1
ATOM 742 N N . LEU A 1 98 ? -14.454 -6.084 18.192 1.00 85.88 98 LEU A N 1
ATOM 743 C CA . LEU A 1 98 ? -13.288 -6.916 17.862 1.00 85.88 98 LEU A CA 1
ATOM 744 C C . LEU A 1 98 ? -13.123 -8.149 18.777 1.00 85.88 98 LEU A C 1
ATOM 746 O O . LEU A 1 98 ? -12.507 -9.123 18.362 1.00 85.88 98 LEU A O 1
ATOM 750 N N . ASN A 1 99 ? -13.681 -8.103 19.991 1.00 73.56 99 ASN A N 1
ATOM 751 C CA . ASN A 1 99 ? -13.605 -9.168 21.002 1.00 73.56 99 ASN A CA 1
ATOM 752 C C . ASN A 1 99 ? -15.000 -9.657 21.448 1.00 73.56 99 ASN A C 1
ATOM 754 O O . ASN A 1 99 ? -15.123 -10.182 22.555 1.00 73.56 99 ASN A O 1
ATOM 758 N N . ALA A 1 100 ? -16.042 -9.367 20.660 1.00 55.84 100 ALA A N 1
ATOM 759 C CA . ALA A 1 100 ? -17.424 -9.724 20.986 1.00 55.84 100 ALA A CA 1
ATOM 760 C C . ALA A 1 100 ? -17.690 -11.228 20.827 1.00 55.84 100 ALA A C 1
ATOM 762 O O . ALA A 1 100 ? -17.065 -11.847 19.935 1.00 55.84 100 ALA A O 1
#

Sequence (100 aa):
PDHDIPEMLRTPLERSILLVRLLMPSGFGTLSELLAQCITPPSSDSIHRAVAELYAKGALEHNEEMSAVTELGQLAVKLPVELKLVKLIMYGRALGVLNA

pLDDT: mean 85.23, std 8.62, range [47.59, 95.0]